Protein AF-A0A8C2K8C4-F1 (afdb_monomer)

Sequence (51 aa):
LHFRVFVGSRFIHTVSYVLALPQPSRGLSWVVGMITTFSMAYRVLTTALFL

InterPro domains:
  IPR001129 Membrane-associated, eicosanoid/glutathione metabolism (MAPEG) protein [PF01124] (2-45)
  IPR023352 Membrane associated eicosanoid/glutathione metabolism-like domain superfamily [G3DSA:1.20.120.550] (1-51)
  IPR023352 Membrane associated eicosanoid/glutathione metabolism-like domain superfamily [SSF161084] (2-43)
  IPR040162 Microsomal glutathione S-transferase 1-like [PTHR10689] (1-49)

pLDDT: mean 97.42, std 2.48, range [82.62, 98.62]

Mean predicted aligned error: 2.32 Å

Foldseek 3Di:
DLVVQLVVLVVQLVVCVVVVPDPPSNVVSVVSNVVSVVVVVCVVCCVVPPD

Secondary structure (DSSP, 8-state):
-HHHHHHHHHHHHHHHHHTTPPTTHHHHHHHHHHHHHHHHHHHHHHHHHH-

Structure (mmCIF, N/CA/C/O backbone):
data_AF-A0A8C2K8C4-F1
#
_entry.id   AF-A0A8C2K8C4-F1
#
loop_
_atom_site.group_PDB
_atom_site.id
_atom_site.type_symbol
_atom_site.label_atom_id
_atom_site.label_alt_id
_atom_site.label_comp_id
_atom_site.label_asym_id
_atom_site.label_entity_id
_atom_site.label_seq_id
_atom_site.pdbx_PDB_ins_code
_atom_site.Cartn_x
_atom_site.Cartn_y
_atom_site.Cartn_z
_atom_site.occupancy
_atom_site.B_iso_or_equiv
_atom_site.auth_seq_id
_atom_site.auth_comp_id
_atom_site.auth_asym_id
_atom_site.auth_atom_id
_atom_site.pdbx_PDB_model_num
ATOM 1 N N . LEU A 1 1 ? 7.527 -9.733 -3.712 1.00 90.25 1 LEU A N 1
ATOM 2 C CA . LEU A 1 1 ? 6.976 -9.302 -2.401 1.00 90.25 1 LEU A CA 1
ATOM 3 C C . LEU A 1 1 ? 5.977 -8.145 -2.532 1.00 90.25 1 LEU A C 1
ATOM 5 O O . LEU A 1 1 ? 4.924 -8.229 -1.914 1.00 90.25 1 LEU A O 1
ATOM 9 N N . HIS A 1 2 ? 6.267 -7.111 -3.337 1.00 95.25 2 HIS A N 1
ATOM 10 C CA . HIS A 1 2 ? 5.453 -5.888 -3.441 1.00 95.25 2 HIS A CA 1
ATOM 11 C C . HIS A 1 2 ? 3.940 -6.117 -3.555 1.00 95.25 2 HIS A C 1
ATOM 13 O O . HIS A 1 2 ? 3.198 -5.586 -2.741 1.00 95.25 2 HIS A O 1
ATOM 19 N N . PHE A 1 3 ? 3.474 -6.976 -4.465 1.00 96.56 3 PHE A N 1
ATOM 20 C CA . PHE A 1 3 ? 2.036 -7.246 -4.603 1.00 96.56 3 PHE A CA 1
ATOM 21 C C . PHE A 1 3 ? 1.384 -7.790 -3.325 1.00 96.56 3 PHE A C 1
ATOM 23 O O . PHE A 1 3 ? 0.283 -7.379 -2.977 1.00 96.56 3 PHE A O 1
ATOM 30 N N . ARG A 1 4 ? 2.078 -8.662 -2.581 1.00 98.12 4 ARG A N 1
ATOM 31 C CA . ARG A 1 4 ? 1.569 -9.230 -1.320 1.00 98.12 4 ARG A CA 1
ATOM 32 C C . ARG A 1 4 ? 1.450 -8.153 -0.240 1.00 98.12 4 ARG A C 1
ATOM 34 O O . ARG A 1 4 ? 0.434 -8.089 0.443 1.00 98.12 4 ARG A O 1
ATOM 41 N N . VAL A 1 5 ? 2.462 -7.288 -0.124 1.00 98.19 5 VAL A N 1
ATOM 42 C CA . VAL A 1 5 ? 2.459 -6.162 0.828 1.00 98.19 5 VAL A CA 1
ATOM 43 C C . VAL A 1 5 ? 1.383 -5.145 0.461 1.00 98.19 5 VAL A C 1
ATOM 45 O O . VAL A 1 5 ? 0.638 -4.712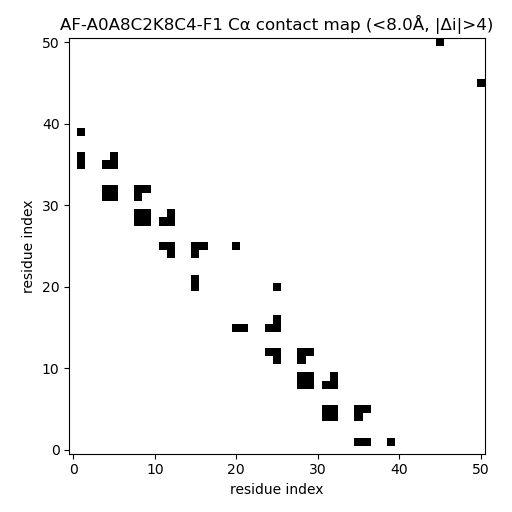 1.334 1.00 98.19 5 VAL A O 1
ATOM 48 N N . PHE A 1 6 ? 1.254 -4.814 -0.825 1.00 98.50 6 PHE A N 1
ATOM 49 C CA . PHE A 1 6 ? 0.230 -3.899 -1.313 1.00 98.50 6 PHE A CA 1
ATOM 50 C C . PHE A 1 6 ? -1.174 -4.425 -0.999 1.00 98.50 6 PHE A C 1
ATOM 52 O O . PHE A 1 6 ? -1.946 -3.728 -0.350 1.00 98.50 6 PHE A O 1
ATOM 59 N N . VAL A 1 7 ? -1.489 -5.670 -1.372 1.00 98.44 7 VAL A N 1
ATOM 60 C CA . VAL A 1 7 ? -2.802 -6.276 -1.088 1.00 98.44 7 VAL A CA 1
ATOM 61 C C . VAL A 1 7 ? -3.090 -6.303 0.415 1.00 98.44 7 VAL A C 1
ATOM 63 O O . VAL A 1 7 ? -4.174 -5.892 0.827 1.00 98.44 7 VAL A O 1
ATOM 66 N N . GLY A 1 8 ? -2.117 -6.702 1.242 1.00 98.44 8 GLY A N 1
ATOM 67 C CA . GLY A 1 8 ? -2.262 -6.682 2.701 1.00 98.44 8 GLY A CA 1
ATOM 68 C C . GLY A 1 8 ? -2.542 -5.279 3.251 1.00 98.44 8 GLY A C 1
ATOM 69 O O . GLY A 1 8 ? -3.469 -5.098 4.037 1.00 98.44 8 GLY A O 1
ATOM 70 N N . SER A 1 9 ? -1.803 -4.269 2.781 1.00 98.38 9 SER A N 1
ATOM 71 C CA . SER A 1 9 ? -2.030 -2.858 3.119 1.00 98.38 9 SER A CA 1
ATOM 72 C C . SER A 1 9 ? -3.449 -2.408 2.765 1.00 98.38 9 SER A C 1
ATOM 74 O O . SER A 1 9 ? -4.114 -1.808 3.608 1.00 98.38 9 SER A O 1
ATOM 76 N N . ARG A 1 10 ? -3.947 -2.723 1.561 1.00 98.31 10 ARG A N 1
ATOM 77 C CA . ARG A 1 10 ? -5.299 -2.324 1.131 1.00 98.31 10 ARG A CA 1
ATOM 78 C C . ARG A 1 10 ? -6.383 -3.015 1.947 1.00 98.31 10 ARG A C 1
ATO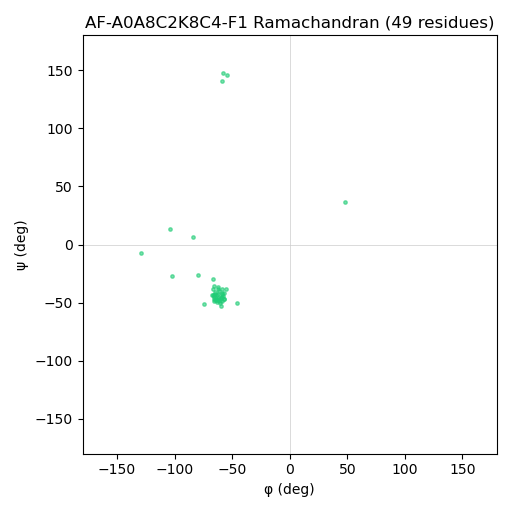M 80 O O . ARG A 1 10 ? -7.356 -2.362 2.307 1.00 98.31 10 ARG A O 1
ATOM 87 N N . PHE A 1 11 ? -6.193 -4.284 2.300 1.00 98.56 11 PHE A N 1
ATOM 88 C CA . PHE A 1 11 ? -7.136 -4.998 3.156 1.00 98.56 11 PHE A CA 1
ATOM 89 C C . PHE A 1 11 ? -7.216 -4.368 4.553 1.00 98.56 11 PHE A C 1
ATOM 91 O O . PHE A 1 11 ? -8.304 -4.026 5.012 1.00 98.56 11 PHE A O 1
ATOM 98 N N . ILE A 1 12 ? -6.065 -4.117 5.191 1.00 98.31 12 ILE A N 1
ATOM 99 C CA . ILE A 1 12 ? -6.001 -3.449 6.502 1.00 98.31 12 ILE A CA 1
ATOM 100 C C . ILE A 1 12 ? -6.591 -2.039 6.422 1.00 98.31 12 ILE A C 1
ATOM 102 O O . ILE A 1 12 ? -7.314 -1.627 7.326 1.00 98.31 12 ILE A O 1
ATOM 106 N N . HIS A 1 13 ? -6.328 -1.309 5.339 1.00 98.31 13 HIS A N 1
ATOM 107 C CA . HIS A 1 13 ? -6.882 0.021 5.129 1.00 98.31 13 HIS A CA 1
ATOM 108 C C . HIS A 1 13 ? -8.412 -0.009 5.095 1.00 98.31 13 HIS A C 1
ATOM 110 O O . HIS A 1 13 ? -9.049 0.712 5.865 1.00 98.31 13 HIS A O 1
ATOM 116 N N . THR A 1 14 ? -9.004 -0.902 4.298 1.00 98.56 14 THR A N 1
ATOM 117 C CA . THR A 1 14 ? -10.461 -1.088 4.242 1.00 98.56 14 THR A CA 1
ATOM 118 C C . THR A 1 14 ? -11.028 -1.472 5.607 1.00 98.56 14 THR A C 1
ATOM 120 O O . THR A 1 14 ? -11.963 -0.827 6.074 1.00 98.56 14 THR A O 1
ATOM 123 N N . VAL A 1 15 ? -10.431 -2.451 6.295 1.00 98.44 15 VAL A N 1
ATOM 124 C CA . VAL A 1 15 ? -10.859 -2.864 7.646 1.00 98.44 15 VAL A CA 1
ATOM 125 C C . VAL A 1 15 ? -10.789 -1.694 8.632 1.00 98.44 15 VAL A C 1
ATOM 127 O O . VAL A 1 15 ? -11.726 -1.471 9.393 1.00 98.44 15 VAL A O 1
ATOM 130 N N . SER A 1 16 ? -9.720 -0.896 8.586 1.00 98.06 16 SER A N 1
ATOM 131 C CA . SER A 1 16 ? -9.546 0.262 9.469 1.00 98.06 16 SER A CA 1
ATOM 132 C C . SER A 1 16 ? -10.561 1.380 9.223 1.00 98.06 16 SER A C 1
ATOM 134 O O . SER A 1 16 ? -10.918 2.093 10.162 1.00 98.06 16 SER A O 1
ATOM 136 N N . TYR A 1 17 ? -11.050 1.517 7.987 1.00 97.69 17 TYR A N 1
ATOM 137 C CA . TYR A 1 17 ? -12.151 2.416 7.648 1.00 97.69 17 TYR A CA 1
ATOM 138 C C . TYR A 1 17 ? -13.495 1.871 8.131 1.00 97.69 17 TYR A C 1
ATOM 140 O O . TYR A 1 17 ? -14.215 2.584 8.826 1.00 97.69 17 TYR A O 1
ATOM 148 N N . VAL A 1 18 ? -13.813 0.616 7.798 1.00 98.50 18 VAL A N 1
ATOM 149 C CA . VAL A 1 18 ? -15.116 -0.005 8.093 1.00 98.50 18 VAL A CA 1
ATOM 150 C C . VAL A 1 18 ? -15.347 -0.149 9.595 1.00 98.50 18 VAL A C 1
ATOM 152 O O . VAL A 1 18 ? -16.425 0.172 10.079 1.00 98.50 18 VAL A O 1
ATOM 155 N N . LEU A 1 19 ? -14.330 -0.575 10.349 1.00 98.25 19 LEU A N 1
ATOM 156 C CA . LEU A 1 19 ? -14.425 -0.736 11.805 1.00 98.25 19 LEU A CA 1
ATOM 157 C C . LEU A 1 19 ? -14.174 0.565 12.578 1.00 98.25 19 LEU A C 1
ATOM 159 O O . LEU A 1 19 ? -14.060 0.535 13.799 1.00 98.25 19 LEU A O 1
ATOM 163 N N . ALA A 1 20 ? -14.032 1.695 11.878 1.00 96.81 20 ALA A N 1
ATOM 164 C CA . ALA A 1 20 ? -13.717 2.994 12.461 1.00 96.81 20 ALA A CA 1
ATOM 165 C C . ALA A 1 20 ? -12.540 2.956 13.459 1.00 96.81 20 ALA A C 1
ATOM 167 O O . ALA A 1 20 ? -12.537 3.699 14.441 1.00 96.81 20 ALA A O 1
ATOM 168 N N . LEU A 1 21 ? -11.517 2.133 13.184 1.00 97.44 21 LEU A N 1
ATOM 169 C CA . LEU A 1 21 ? -10.357 1.988 14.066 1.00 97.44 21 LEU A CA 1
ATOM 170 C C . LEU A 1 21 ? -9.724 3.361 14.348 1.00 97.44 21 LEU A C 1
ATOM 172 O O . LEU A 1 21 ? -9.729 4.230 13.454 1.00 97.44 21 LEU A O 1
ATOM 176 N N . PRO A 1 22 ? -9.183 3.564 15.566 1.00 97.06 22 PRO A N 1
ATOM 177 C CA . PRO A 1 22 ? -8.559 4.821 15.931 1.00 97.06 22 PRO A CA 1
ATOM 178 C C . PRO A 1 22 ? -7.412 5.143 14.974 1.00 97.06 22 PRO A C 1
ATOM 180 O O . PRO A 1 22 ? -6.717 4.270 14.444 1.00 97.06 22 PRO A O 1
ATOM 183 N N . GLN A 1 23 ? -7.211 6.435 14.738 1.00 96.00 23 GLN A N 1
ATOM 184 C CA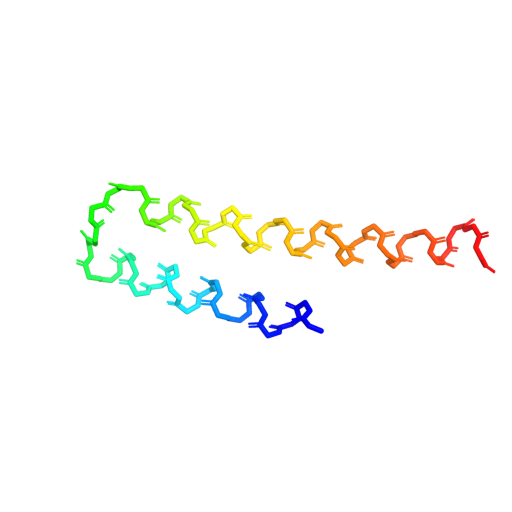 . GLN A 1 23 ? -5.987 6.894 14.099 1.00 96.00 23 GLN A CA 1
ATOM 185 C C . GLN A 1 23 ? -4.801 6.441 14.970 1.00 96.00 23 GLN A C 1
ATOM 187 O O . GLN A 1 23 ? -4.920 6.461 16.195 1.00 96.00 23 GLN A O 1
ATOM 192 N N . PRO A 1 24 ? -3.679 5.993 14.384 1.00 96.75 24 PRO A N 1
ATOM 193 C CA . PRO A 1 24 ? -3.222 6.276 13.022 1.00 96.75 24 PRO A CA 1
ATOM 194 C C . PRO A 1 24 ? -3.401 5.128 12.007 1.00 96.75 24 PRO A C 1
ATOM 196 O O . PRO A 1 24 ? -2.843 5.200 10.911 1.00 96.75 24 PRO A O 1
ATOM 199 N N . SER A 1 25 ? -4.171 4.076 12.312 1.00 97.56 25 SER A N 1
ATOM 200 C CA . SER A 1 25 ? -4.210 2.832 11.514 1.00 97.56 25 SER A CA 1
ATOM 201 C C . SER A 1 25 ? -4.547 3.036 10.029 1.00 97.56 25 SER A C 1
ATOM 203 O O . SER A 1 25 ? -3.945 2.401 9.158 1.00 97.56 25 SER A O 1
ATOM 205 N N . ARG A 1 26 ? -5.465 3.961 9.720 1.00 96.88 26 ARG A N 1
ATOM 206 C CA . ARG A 1 26 ? -5.857 4.304 8.338 1.00 96.88 26 ARG A CA 1
ATOM 207 C C . ARG A 1 26 ? -4.705 4.947 7.570 1.00 96.88 26 ARG A C 1
ATOM 209 O O . ARG A 1 26 ? -4.408 4.545 6.449 1.00 96.88 26 ARG A O 1
ATOM 216 N N . GLY A 1 27 ? -4.037 5.915 8.198 1.00 97.88 27 GLY A N 1
ATOM 217 C CA . GLY A 1 27 ? -2.897 6.615 7.612 1.00 97.88 27 GLY A CA 1
ATOM 218 C C . GLY A 1 27 ? -1.716 5.675 7.396 1.00 97.88 27 GLY A C 1
ATOM 219 O O . GLY A 1 27 ? -1.185 5.609 6.293 1.00 97.88 27 GLY A O 1
ATOM 220 N N . LEU A 1 28 ? -1.359 4.876 8.405 1.00 98.25 28 LEU A N 1
ATOM 221 C CA . LEU A 1 28 ? -0.235 3.940 8.308 1.00 98.25 28 LEU A CA 1
ATOM 222 C C . LEU A 1 28 ? -0.452 2.887 7.217 1.00 98.25 28 LEU A C 1
ATOM 224 O O . LEU A 1 28 ? 0.427 2.675 6.383 1.00 98.25 28 LEU A O 1
ATOM 228 N N . SER A 1 29 ? -1.632 2.263 7.173 1.00 97.94 29 SE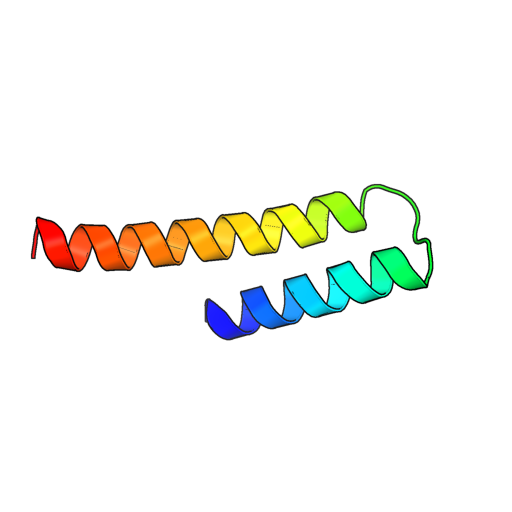R A N 1
ATOM 229 C CA . SER A 1 29 ? -1.954 1.276 6.133 1.00 97.94 29 SER A CA 1
ATOM 230 C C . SER A 1 29 ? -1.936 1.883 4.728 1.00 97.94 29 SER A C 1
ATOM 232 O O . SER A 1 29 ? -1.448 1.235 3.801 1.00 97.94 29 SER A O 1
ATOM 234 N N . TRP A 1 30 ? -2.380 3.134 4.563 1.00 98.25 30 TRP A N 1
ATOM 235 C CA . TRP A 1 30 ? -2.278 3.862 3.297 1.00 98.25 30 TRP A CA 1
ATOM 236 C C . TRP A 1 30 ? -0.825 4.152 2.907 1.00 98.25 30 TRP A C 1
ATOM 238 O O . TRP A 1 30 ? -0.424 3.834 1.788 1.00 98.25 30 TRP A O 1
ATOM 248 N N . VAL A 1 3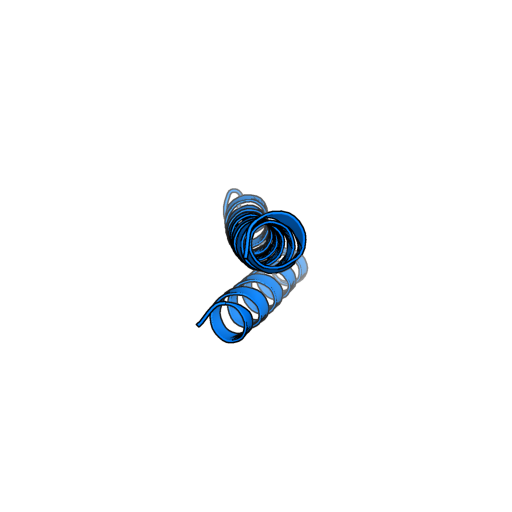1 ? -0.020 4.683 3.835 1.00 98.62 31 VAL A N 1
ATOM 249 C CA . VAL A 1 31 ? 1.398 5.011 3.606 1.00 98.62 31 VAL A CA 1
ATOM 250 C C . VAL A 1 31 ? 2.182 3.772 3.175 1.00 98.62 31 VAL A C 1
ATOM 252 O O . VAL A 1 31 ? 2.922 3.833 2.195 1.00 98.62 31 VAL A O 1
ATOM 255 N N . VAL A 1 32 ? 1.979 2.625 3.832 1.00 98.44 32 VAL A N 1
ATOM 256 C CA . VAL A 1 32 ? 2.630 1.356 3.449 1.00 98.44 32 VAL A CA 1
ATOM 257 C C . VAL A 1 32 ? 2.283 0.962 2.008 1.00 98.44 32 VAL A C 1
ATOM 259 O O . VAL A 1 32 ? 3.160 0.549 1.242 1.00 98.44 32 VAL A O 1
ATOM 262 N N . GLY A 1 33 ? 1.019 1.129 1.609 1.00 98.31 33 GLY A N 1
ATOM 263 C CA . GLY A 1 33 ? 0.576 0.881 0.238 1.00 98.31 33 GLY A CA 1
ATOM 264 C C . GLY A 1 33 ? 1.265 1.808 -0.761 1.00 98.31 33 GLY A C 1
ATOM 265 O O . GLY A 1 33 ? 1.792 1.341 -1.769 1.00 98.31 33 GLY A O 1
ATOM 266 N N . MET A 1 34 ? 1.341 3.102 -0.443 1.00 98.56 34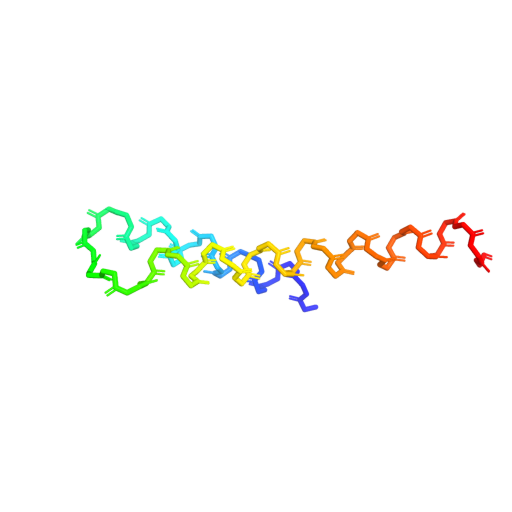 MET A N 1
ATOM 267 C CA . MET A 1 34 ? 1.989 4.106 -1.290 1.00 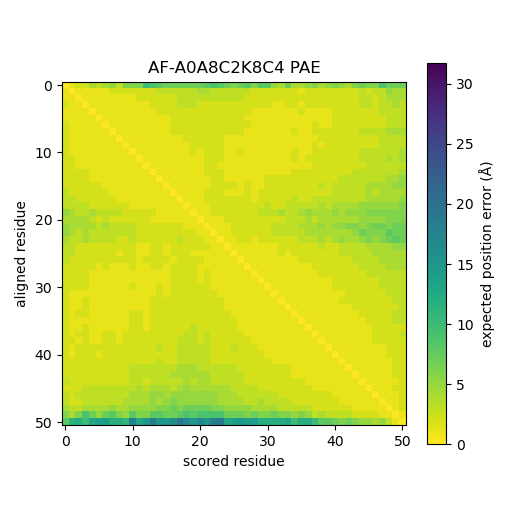98.56 34 MET A CA 1
ATOM 268 C C . MET A 1 34 ? 3.490 3.866 -1.448 1.00 98.56 34 MET A C 1
ATOM 270 O O . MET A 1 34 ? 3.984 3.874 -2.573 1.00 98.56 34 MET A O 1
ATOM 274 N N . ILE A 1 35 ? 4.213 3.578 -0.361 1.00 98.56 35 ILE A N 1
ATOM 275 C CA . ILE A 1 35 ? 5.646 3.235 -0.411 1.00 98.56 35 ILE A CA 1
ATOM 276 C C . ILE A 1 35 ? 5.871 2.027 -1.324 1.00 98.56 35 ILE A C 1
ATOM 278 O O . ILE A 1 35 ? 6.791 2.017 -2.142 1.00 98.56 35 ILE A O 1
ATOM 282 N N . THR A 1 36 ? 5.000 1.020 -1.230 1.00 98.38 36 THR A N 1
ATOM 283 C CA . THR A 1 36 ? 5.083 -0.173 -2.077 1.00 98.38 36 THR A CA 1
ATOM 284 C C . THR A 1 36 ? 4.886 0.172 -3.556 1.00 98.38 36 THR A C 1
ATOM 286 O O . THR A 1 36 ? 5.651 -0.304 -4.396 1.00 98.38 36 THR A O 1
ATOM 289 N N . THR A 1 37 ? 3.916 1.033 -3.877 1.00 98.38 37 THR A N 1
ATOM 290 C CA . THR A 1 37 ? 3.681 1.527 -5.243 1.00 98.38 37 THR A CA 1
ATOM 291 C C . THR A 1 37 ? 4.866 2.323 -5.775 1.00 98.38 37 THR A C 1
ATOM 293 O O . THR A 1 37 ? 5.331 2.044 -6.877 1.00 98.38 37 THR A O 1
ATOM 296 N N . PHE A 1 38 ? 5.403 3.263 -4.994 1.00 98.56 38 PHE A N 1
ATOM 297 C CA . PHE A 1 38 ? 6.570 4.045 -5.404 1.00 98.56 38 PHE A CA 1
ATOM 298 C C . PHE A 1 38 ? 7.803 3.168 -5.621 1.00 98.56 38 PHE A C 1
ATOM 300 O O . PHE A 1 38 ? 8.530 3.367 -6.589 1.00 98.56 38 PHE A O 1
ATOM 307 N N . SER A 1 39 ? 8.008 2.151 -4.783 1.00 98.25 39 SER A N 1
ATOM 308 C CA . SER A 1 39 ? 9.105 1.197 -4.957 1.00 98.25 39 SER A CA 1
ATOM 309 C C . SER A 1 39 ? 8.988 0.402 -6.264 1.00 98.25 39 SER A C 1
ATOM 311 O O . SER A 1 39 ? 9.979 0.255 -6.982 1.00 98.25 39 SER A O 1
ATOM 313 N N . MET A 1 40 ? 7.780 -0.057 -6.619 1.00 98.31 40 MET A N 1
ATOM 314 C CA . MET A 1 40 ? 7.536 -0.717 -7.908 1.00 98.31 40 MET A CA 1
ATOM 315 C C . MET A 1 40 ? 7.725 0.242 -9.085 1.00 98.31 40 MET A C 1
ATOM 317 O O . MET A 1 40 ? 8.390 -0.119 -10.052 1.00 98.31 40 MET A O 1
ATOM 321 N N . ALA A 1 41 ? 7.188 1.462 -8.995 1.00 98.31 41 ALA A N 1
ATOM 322 C CA . ALA A 1 41 ? 7.334 2.478 -10.033 1.00 98.31 41 ALA A CA 1
ATOM 323 C C . ALA A 1 41 ? 8.809 2.812 -10.279 1.00 98.31 41 ALA A C 1
ATOM 325 O O . ALA A 1 41 ? 9.250 2.807 -11.423 1.00 98.31 41 ALA A O 1
ATOM 326 N N . TYR A 1 42 ? 9.591 3.009 -9.214 1.00 98.00 42 TYR A N 1
ATOM 327 C CA . TYR A 1 42 ? 11.031 3.227 -9.317 1.00 98.00 42 TYR A CA 1
ATOM 328 C C . TYR A 1 42 ? 11.724 2.075 -10.049 1.00 98.00 42 TYR A C 1
ATOM 330 O O . TYR A 1 42 ? 12.498 2.321 -10.968 1.00 98.00 42 TYR A O 1
ATOM 338 N N . ARG A 1 43 ? 11.424 0.817 -9.698 1.00 96.62 43 ARG A N 1
ATOM 339 C CA . ARG A 1 43 ? 11.997 -0.357 -10.378 1.00 96.62 43 ARG A CA 1
ATOM 340 C C . ARG A 1 43 ? 11.639 -0.396 -11.862 1.00 96.62 43 ARG A C 1
ATOM 342 O O . ARG A 1 43 ? 12.532 -0.547 -12.681 1.00 96.62 43 ARG A O 1
ATOM 349 N N . VAL A 1 44 ? 10.367 -0.217 -12.210 1.00 98.12 44 VAL A N 1
ATOM 350 C CA . VAL A 1 44 ? 9.919 -0.231 -13.612 1.00 98.12 44 VAL A CA 1
ATOM 351 C C . VAL A 1 44 ? 10.570 0.896 -14.411 1.00 98.12 44 VAL A C 1
ATOM 353 O O . VAL A 1 44 ? 11.112 0.645 -15.481 1.00 98.12 44 VAL A O 1
ATOM 356 N N . LEU A 1 45 ? 10.560 2.122 -13.884 1.00 98.38 45 LEU A N 1
ATOM 357 C CA . LEU A 1 45 ? 11.125 3.281 -14.571 1.00 98.38 45 LEU A CA 1
ATOM 358 C C . LEU A 1 45 ? 12.641 3.169 -14.717 1.00 98.38 45 LEU A C 1
ATOM 360 O O . LEU A 1 45 ? 13.164 3.443 -15.787 1.00 98.38 45 LEU A O 1
ATOM 364 N N . THR A 1 46 ? 13.355 2.737 -13.677 1.00 98.12 46 THR A N 1
ATOM 365 C CA . THR A 1 46 ? 14.812 2.566 -13.772 1.00 98.12 46 THR A CA 1
ATOM 366 C C . THR A 1 46 ? 15.197 1.479 -14.762 1.00 98.12 46 THR A C 1
ATOM 368 O O . THR A 1 46 ? 16.113 1.693 -15.550 1.00 98.12 46 THR A O 1
ATOM 371 N N . THR A 1 47 ? 14.472 0.358 -14.780 1.00 97.50 47 THR A N 1
ATOM 372 C CA . THR A 1 47 ? 14.684 -0.690 -15.781 1.00 97.50 47 THR A CA 1
ATOM 373 C C . THR A 1 47 ? 14.336 -0.225 -17.192 1.00 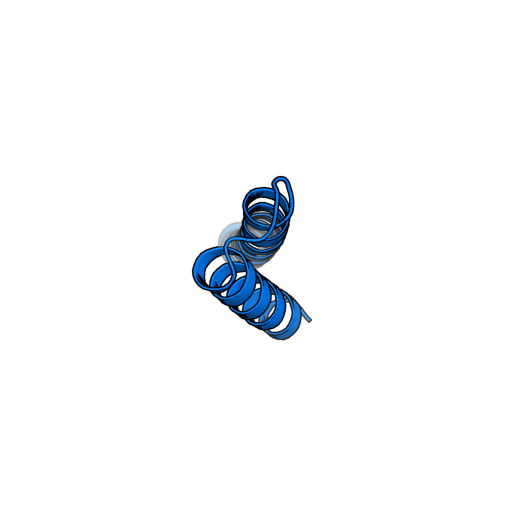97.50 47 THR A C 1
ATOM 375 O O . THR A 1 47 ? 15.014 -0.628 -18.114 1.00 97.50 47 THR A O 1
ATOM 378 N N . ALA A 1 48 ? 13.316 0.612 -17.381 1.00 97.38 48 ALA A N 1
ATOM 379 C CA . ALA A 1 48 ? 12.932 1.083 -18.712 1.00 97.38 48 ALA A CA 1
ATOM 380 C C . ALA A 1 48 ? 13.815 2.223 -19.255 1.00 97.38 48 ALA A C 1
ATOM 382 O O . ALA A 1 48 ? 13.870 2.419 -20.465 1.00 97.38 48 ALA A O 1
ATOM 383 N N . LEU A 1 49 ? 14.432 3.022 -18.376 1.00 97.75 49 LEU A N 1
ATOM 384 C CA . LEU A 1 49 ? 15.167 4.235 -18.757 1.00 97.75 49 LEU A CA 1
ATOM 385 C C . LEU A 1 49 ? 16.690 4.064 -18.768 1.00 97.75 49 LEU A C 1
ATOM 387 O O . LEU A 1 49 ? 17.364 4.812 -19.472 1.00 97.75 49 LEU A O 1
ATOM 391 N N . PHE A 1 50 ? 17.239 3.149 -17.963 1.00 95.25 50 PHE A N 1
ATOM 392 C CA . PHE A 1 50 ? 18.688 3.055 -17.727 1.00 95.25 50 PHE A CA 1
ATOM 393 C C . PHE A 1 50 ? 19.279 1.652 -17.916 1.00 95.25 50 PHE A C 1
ATOM 395 O O . PHE A 1 50 ? 20.500 1.510 -17.842 1.00 95.25 50 PHE A O 1
ATOM 402 N N . LEU A 1 51 ? 18.443 0.633 -18.126 1.00 82.62 51 LEU A N 1
ATOM 403 C CA . LEU A 1 51 ? 18.837 -0.732 -18.491 1.00 82.62 51 LEU A CA 1
ATOM 404 C C . L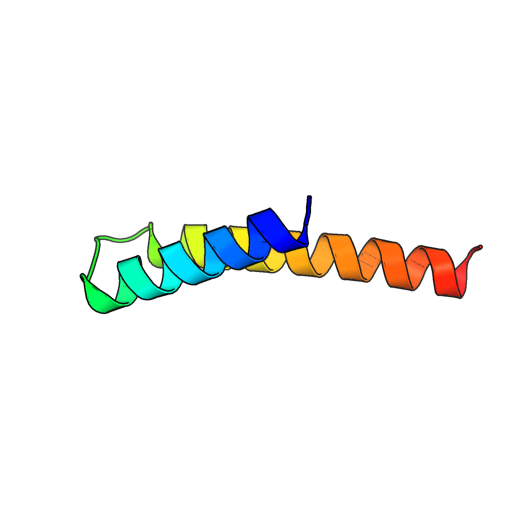EU A 1 51 ? 18.254 -1.074 -19.862 1.00 82.62 51 LEU A C 1
ATOM 406 O O . LEU A 1 51 ? 18.903 -1.882 -20.558 1.00 82.62 51 LEU A O 1
#

Organism: Cyprinus carpio (NCBI:txid7962)

Radius of gyration: 13.56 Å; Cα contacts (8 Å, |Δi|>4): 30; chains: 1; bounding box: 34×16×35 Å

Solvent-accessible surface area (backbone atoms only — not comparable to full-atom values): 2769 Å² total; per-residue (Å²): 110,56,69,63,52,31,52,51,20,51,53,50,25,51,50,26,59,75,69,62,48,63,84,60,51,44,59,52,24,46,49,55,27,51,54,36,49,52,54,51,50,50,52,53,50,49,51,74,74,76,105

Nearest PDB structures (foldseek):
  6v7u-assembly1_B  TM=7.971E-01  e=6.190E+00  Casadabanvirus DMS3